Protein AF-A0A7Y8LRW3-F1 (afdb_monomer_lite)

pLDDT: mean 76.46, std 19.78, range [35.34, 96.44]

Sequence (122 aa):
MTVPTTPPVCPHCGAPMRRFTLPDASGWQGAYHWACFNDECSYFRRGWVWMFDTYGVKASYRYRIDPATGAASPLAVWSRDAIKDRIIEDDAALPTPAATPQARSGERSVIREKARRRKGRQ

Secondary structure (DSSP, 8-state):
-----SPPBPTTT-PBPEEEPPPTTSS--SS-EEE---TT-HHHHHHHHHHHHHH----EEEEEE-TTT--EEEEEESSSSTTGGGB-GGGTTS-------------SSHHHHHHHHTTS--

Structure (mmCIF, N/CA/C/O backbone):
data_AF-A0A7Y8LRW3-F1
#
_entry.id   AF-A0A7Y8LRW3-F1
#
loop_
_atom_site.group_PDB
_atom_site.id
_atom_site.type_symbol
_atom_site.label_atom_id
_atom_site.label_alt_id
_atom_site.label_comp_id
_atom_site.label_asym_id
_atom_site.label_entity_id
_atom_site.label_seq_id
_atom_site.pdbx_PDB_ins_code
_atom_site.Cartn_x
_atom_site.Cartn_y
_atom_site.Cartn_z
_atom_site.occupancy
_atom_site.B_iso_or_equiv
_atom_site.auth_seq_id
_atom_site.auth_comp_id
_atom_site.auth_asym_id
_atom_site.auth_atom_id
_atom_site.pdbx_PDB_model_num
ATOM 1 N N . MET A 1 1 ? 15.966 -8.673 -19.911 1.00 40.75 1 MET A N 1
ATOM 2 C CA . MET A 1 1 ? 14.850 -7.866 -19.376 1.00 40.75 1 MET A CA 1
ATOM 3 C C . MET A 1 1 ? 15.456 -6.858 -18.417 1.00 40.75 1 MET A C 1
ATOM 5 O O . MET A 1 1 ? 16.028 -7.262 -17.414 1.00 40.75 1 MET A O 1
ATOM 9 N N . THR A 1 2 ? 15.477 -5.582 -18.786 1.00 44.34 2 THR A N 1
ATOM 10 C CA . THR A 1 2 ? 16.097 -4.506 -18.002 1.00 44.34 2 THR A CA 1
ATOM 11 C C . THR A 1 2 ? 15.185 -4.139 -16.838 1.00 44.34 2 THR A C 1
ATOM 13 O O . THR A 1 2 ? 14.184 -3.454 -17.018 1.00 44.34 2 THR A O 1
ATOM 16 N N . VAL A 1 3 ? 15.515 -4.643 -15.651 1.00 53.88 3 VAL A N 1
ATOM 17 C CA . VAL A 1 3 ? 14.919 -4.225 -14.378 1.00 53.88 3 VAL A CA 1
ATOM 18 C C . VAL A 1 3 ? 15.213 -2.727 -14.219 1.00 53.88 3 VAL A C 1
ATOM 20 O O . VAL A 1 3 ? 16.390 -2.363 -14.230 1.00 53.88 3 VAL A O 1
ATOM 23 N N . PRO A 1 4 ? 14.214 -1.833 -14.116 1.00 54.78 4 PRO A N 1
ATOM 24 C CA . PRO A 1 4 ? 14.494 -0.435 -13.823 1.00 54.78 4 PRO A CA 1
ATOM 25 C C . PRO A 1 4 ? 15.118 -0.355 -12.424 1.00 54.78 4 PRO A C 1
ATOM 27 O O . PRO A 1 4 ? 14.469 -0.655 -11.425 1.00 54.78 4 PRO A O 1
ATOM 30 N N . THR A 1 5 ? 16.397 0.016 -12.370 1.00 60.66 5 THR A N 1
ATOM 31 C CA . THR A 1 5 ? 17.193 0.134 -11.136 1.00 60.66 5 THR A CA 1
ATOM 32 C C . THR A 1 5 ? 16.702 1.268 -10.230 1.00 60.66 5 THR A C 1
ATOM 34 O O . THR A 1 5 ? 17.005 1.289 -9.041 1.00 60.66 5 THR A O 1
ATOM 37 N N . THR A 1 6 ? 15.923 2.212 -10.765 1.00 77.56 6 THR A N 1
ATOM 38 C CA . THR A 1 6 ? 15.418 3.359 -10.003 1.00 77.56 6 THR A CA 1
ATOM 39 C C . THR A 1 6 ? 14.131 2.999 -9.254 1.00 77.56 6 THR A C 1
ATOM 41 O O . THR A 1 6 ? 13.137 2.653 -9.901 1.00 77.56 6 THR A O 1
ATOM 44 N N . PRO A 1 7 ? 14.098 3.120 -7.913 1.00 80.94 7 PRO A N 1
ATOM 45 C CA . PRO A 1 7 ? 12.891 2.859 -7.144 1.00 80.94 7 PRO A CA 1
ATOM 46 C C . PRO A 1 7 ? 11.815 3.915 -7.453 1.00 80.94 7 PRO A C 1
ATOM 48 O O . PRO A 1 7 ? 12.102 5.116 -7.397 1.00 80.94 7 PRO A O 1
ATOM 51 N N . PRO A 1 8 ? 10.567 3.509 -7.755 1.00 88.75 8 PRO A N 1
ATOM 52 C CA . PRO A 1 8 ? 9.473 4.448 -7.927 1.00 88.75 8 PRO A CA 1
ATOM 53 C C . PRO A 1 8 ? 9.162 5.156 -6.607 1.00 88.75 8 PRO A C 1
ATOM 55 O O . PRO A 1 8 ? 9.395 4.638 -5.512 1.00 88.75 8 PRO A O 1
ATOM 58 N N . VAL A 1 9 ? 8.603 6.356 -6.718 1.00 92.25 9 VAL A N 1
ATOM 59 C CA . VAL A 1 9 ? 8.240 7.187 -5.571 1.00 92.25 9 VAL A CA 1
ATOM 60 C C . VAL A 1 9 ? 6.757 7.023 -5.265 1.00 92.25 9 VAL A C 1
ATOM 62 O O . VAL A 1 9 ? 5.915 7.021 -6.162 1.00 92.25 9 VAL A O 1
ATOM 65 N N . CYS A 1 10 ? 6.412 6.905 -3.984 1.00 93.31 10 CYS A N 1
ATOM 66 C CA . CYS A 1 10 ? 5.017 6.829 -3.576 1.00 93.31 10 CYS A CA 1
ATOM 67 C C . CYS A 1 10 ? 4.302 8.175 -3.820 1.00 93.31 10 CYS A C 1
ATOM 69 O O . CYS A 1 10 ? 4.704 9.180 -3.228 1.00 93.31 10 CYS A O 1
ATOM 71 N N . PRO A 1 11 ? 3.177 8.210 -4.560 1.00 94.00 11 PRO A N 1
ATOM 72 C CA . PRO A 1 11 ? 2.455 9.454 -4.849 1.00 94.00 11 PRO A CA 1
ATOM 73 C C . PRO A 1 11 ? 1.768 10.070 -3.617 1.00 94.00 11 PRO A C 1
ATOM 75 O O . PRO A 1 11 ? 1.295 11.199 -3.671 1.00 94.00 11 PRO A O 1
ATOM 78 N N . HIS A 1 12 ? 1.687 9.342 -2.499 1.00 93.06 12 HIS A N 1
ATOM 79 C CA . HIS A 1 12 ? 0.992 9.791 -1.288 1.00 93.06 12 HIS A CA 1
ATOM 80 C C . HIS A 1 12 ? 1.904 10.395 -0.218 1.00 93.06 12 HIS A C 1
ATOM 82 O O . HIS A 1 12 ? 1.412 11.095 0.668 1.00 93.06 12 HIS A O 1
ATOM 88 N N . CYS A 1 13 ? 3.197 10.071 -0.240 1.00 92.56 13 CYS A N 1
ATOM 89 C CA . CYS A 1 13 ? 4.149 10.530 0.775 1.00 92.56 13 CYS A CA 1
ATOM 90 C C . CYS A 1 13 ? 5.530 10.897 0.227 1.00 92.56 13 CYS A C 1
ATOM 92 O O . CYS A 1 13 ? 6.372 11.330 1.004 1.00 92.56 13 CYS A O 1
ATOM 94 N N . GLY A 1 14 ? 5.795 10.693 -1.066 1.00 91.50 14 GLY A N 1
ATOM 95 C CA . GLY A 1 14 ? 7.086 11.016 -1.672 1.00 91.50 14 GLY A CA 1
ATOM 96 C C . GLY A 1 14 ? 8.240 10.089 -1.270 1.00 91.50 14 GLY A C 1
ATOM 97 O O . GLY A 1 14 ? 9.368 10.316 -1.689 1.00 91.50 14 GLY A O 1
ATOM 98 N N . ALA A 1 15 ? 7.993 9.044 -0.474 1.00 90.69 15 ALA A N 1
ATOM 99 C CA . ALA A 1 15 ? 9.041 8.108 -0.070 1.00 90.69 15 ALA A CA 1
ATOM 100 C C . ALA A 1 15 ? 9.381 7.114 -1.201 1.00 90.69 15 ALA A C 1
ATOM 102 O O . ALA A 1 15 ? 8.467 6.701 -1.930 1.00 90.69 15 ALA A O 1
ATOM 103 N N . PRO A 1 16 ? 10.653 6.681 -1.319 1.00 91.12 16 PRO A N 1
ATOM 104 C CA . PRO A 1 16 ? 11.034 5.621 -2.244 1.00 91.12 16 PRO A CA 1
ATOM 105 C C . PRO A 1 16 ? 10.333 4.312 -1.865 1.00 91.12 16 PRO A C 1
ATOM 107 O O . PRO A 1 16 ? 10.239 3.942 -0.690 1.00 91.12 16 PRO A O 1
ATOM 110 N N . MET A 1 17 ? 9.801 3.623 -2.868 1.00 91.31 17 MET A N 1
ATOM 111 C CA . MET A 1 17 ? 9.187 2.309 -2.704 1.00 91.31 17 MET A CA 1
ATOM 112 C C . MET A 1 17 ? 10.269 1.229 -2.634 1.00 91.31 17 MET A C 1
ATOM 114 O O . MET A 1 17 ? 11.373 1.417 -3.136 1.00 91.31 17 MET A O 1
ATOM 118 N N . ARG A 1 18 ? 9.945 0.087 -2.021 1.00 90.75 18 ARG A N 1
ATOM 119 C CA . ARG A 1 18 ? 10.855 -1.067 -1.936 1.00 90.75 18 ARG A CA 1
ATOM 120 C C . ARG A 1 18 ? 10.291 -2.261 -2.681 1.00 90.75 18 ARG A C 1
ATOM 122 O O . ARG A 1 18 ? 9.063 -2.416 -2.742 1.00 90.75 18 ARG A O 1
ATOM 129 N N . ARG A 1 19 ? 11.177 -3.100 -3.215 1.00 90.56 19 ARG A N 1
ATOM 130 C CA . ARG A 1 19 ? 10.790 -4.373 -3.815 1.00 90.56 19 ARG A CA 1
ATOM 131 C C . ARG A 1 19 ? 10.454 -5.376 -2.727 1.00 90.56 19 ARG A C 1
ATOM 133 O O . ARG A 1 19 ? 11.140 -5.473 -1.711 1.00 90.56 19 ARG A O 1
ATOM 140 N N . PHE A 1 20 ? 9.393 -6.128 -2.955 1.00 89.81 20 PHE A N 1
ATOM 141 C CA . PHE A 1 20 ? 9.011 -7.246 -2.111 1.00 89.81 20 PHE A CA 1
ATOM 142 C C . PHE A 1 20 ? 8.494 -8.390 -2.973 1.00 89.81 20 PHE A C 1
ATOM 144 O O . PHE A 1 20 ? 7.960 -8.169 -4.066 1.00 89.81 20 PHE A O 1
ATOM 151 N N . THR A 1 21 ? 8.648 -9.611 -2.479 1.00 87.12 21 THR A N 1
ATOM 152 C CA . THR A 1 21 ? 8.116 -10.802 -3.138 1.00 87.12 21 THR A CA 1
ATOM 153 C C . THR A 1 21 ? 6.702 -11.088 -2.641 1.00 87.12 21 THR A C 1
ATOM 155 O O . THR A 1 21 ? 6.369 -10.898 -1.467 1.00 87.12 21 THR A O 1
ATOM 158 N N . LEU A 1 22 ? 5.830 -11.515 -3.551 1.00 76.00 22 LEU A N 1
ATOM 159 C CA . LEU A 1 22 ? 4.533 -12.075 -3.186 1.00 76.00 22 LEU A CA 1
ATOM 160 C C . LEU A 1 22 ? 4.662 -13.601 -3.077 1.00 76.00 22 LEU A C 1
ATOM 162 O O . LEU A 1 22 ? 5.550 -14.172 -3.702 1.00 76.00 22 LEU A O 1
ATOM 166 N N . PRO A 1 23 ? 3.799 -14.278 -2.301 1.00 70.25 23 PRO A N 1
ATOM 167 C CA . PRO A 1 23 ? 3.770 -15.737 -2.281 1.00 70.25 23 PRO A CA 1
ATOM 168 C C . PRO A 1 23 ? 3.539 -16.317 -3.684 1.00 70.25 23 PRO A C 1
ATOM 170 O O . PRO A 1 23 ? 2.747 -15.763 -4.453 1.00 70.25 23 PRO A O 1
ATOM 173 N N . ASP A 1 24 ? 4.143 -17.474 -3.960 1.00 61.97 24 ASP A N 1
ATOM 174 C CA . ASP A 1 24 ? 4.104 -18.158 -5.266 1.00 61.97 24 ASP A CA 1
ATOM 175 C C . ASP A 1 24 ? 2.677 -18.494 -5.753 1.00 61.97 24 ASP A C 1
ATOM 177 O O . ASP A 1 24 ? 2.441 -18.685 -6.941 1.00 61.97 24 ASP A O 1
ATOM 181 N N . ALA A 1 25 ? 1.689 -18.498 -4.849 1.00 58.34 25 ALA A N 1
ATOM 182 C CA . ALA A 1 25 ? 0.274 -18.760 -5.135 1.00 58.34 25 ALA A CA 1
ATOM 183 C C . ALA A 1 25 ? -0.617 -17.499 -5.142 1.00 58.34 25 ALA A C 1
ATOM 185 O O . ALA A 1 25 ? -1.839 -17.591 -5.048 1.00 58.34 25 ALA A O 1
ATOM 186 N N . SER A 1 26 ? -0.035 -16.301 -5.210 1.00 60.16 26 SER A N 1
ATOM 187 C CA . SER A 1 26 ? -0.784 -15.040 -5.092 1.00 60.16 26 SER A CA 1
ATOM 188 C C . SER A 1 26 ? -1.536 -14.613 -6.365 1.00 60.16 26 SER A C 1
ATOM 190 O O . SER A 1 26 ? -2.257 -13.617 -6.335 1.00 60.16 26 SER A O 1
ATOM 192 N N . GLY A 1 27 ? -1.388 -15.350 -7.473 1.00 57.69 27 GLY A N 1
ATOM 193 C CA . GLY A 1 27 ? -1.991 -15.028 -8.774 1.00 57.69 27 GLY A CA 1
ATOM 194 C C . GLY A 1 27 ? -1.271 -13.914 -9.547 1.00 57.69 27 GLY A C 1
ATOM 195 O O . GLY A 1 27 ? -1.705 -13.546 -10.637 1.00 57.69 27 GLY A O 1
ATOM 196 N N . TRP A 1 28 ? -0.169 -13.384 -9.009 1.00 62.28 28 TRP A N 1
ATOM 197 C CA . TRP A 1 28 ? 0.617 -12.319 -9.627 1.00 62.28 28 TRP A CA 1
ATOM 198 C C . TRP A 1 28 ? 1.846 -12.899 -10.325 1.00 62.28 28 TRP A C 1
ATOM 200 O O . TRP A 1 28 ? 2.676 -13.565 -9.712 1.00 62.28 28 TRP A O 1
ATOM 210 N N . GLN A 1 29 ? 1.943 -12.652 -11.628 1.00 52.75 29 GLN A N 1
ATOM 211 C CA . GLN A 1 29 ? 3.020 -13.134 -12.489 1.00 52.75 29 GLN A CA 1
ATOM 212 C C . GLN A 1 29 ? 4.167 -12.115 -12.458 1.00 52.75 29 GLN A C 1
ATOM 214 O O . GLN A 1 29 ? 4.260 -11.246 -13.319 1.00 52.75 29 GLN A O 1
ATOM 219 N N . GLY A 1 30 ? 5.013 -12.166 -11.430 1.00 63.31 30 GLY A N 1
ATOM 220 C CA . GLY A 1 30 ? 6.151 -11.257 -11.312 1.00 63.31 30 GLY A CA 1
ATOM 221 C C . GLY A 1 30 ? 7.111 -11.672 -10.204 1.00 63.31 30 GLY A C 1
ATOM 222 O O . GLY A 1 30 ? 6.680 -12.051 -9.121 1.00 63.31 30 GLY A O 1
ATOM 223 N N . ALA A 1 31 ? 8.420 -11.581 -10.465 1.00 74.00 31 ALA A N 1
ATOM 224 C CA . ALA A 1 31 ? 9.454 -11.927 -9.482 1.00 74.00 31 ALA A CA 1
ATOM 225 C C . ALA A 1 31 ? 9.414 -11.024 -8.234 1.00 74.00 31 ALA A C 1
ATOM 227 O O . ALA A 1 31 ? 9.835 -11.429 -7.155 1.00 74.00 31 ALA A O 1
ATOM 228 N N . TYR A 1 32 ? 8.916 -9.794 -8.379 1.00 86.50 32 TYR A N 1
ATOM 229 C CA . TYR A 1 32 ? 8.762 -8.837 -7.292 1.00 86.50 32 TYR A CA 1
ATOM 230 C C . TYR A 1 32 ? 7.706 -7.785 -7.644 1.00 86.50 32 TYR A C 1
ATOM 232 O O . TYR A 1 32 ? 7.364 -7.584 -8.808 1.00 86.50 32 TYR A O 1
ATOM 240 N N . HIS A 1 33 ? 7.227 -7.071 -6.631 1.00 89.81 33 HIS A N 1
ATOM 241 C CA . HIS A 1 33 ? 6.407 -5.871 -6.768 1.00 89.81 33 HIS A CA 1
ATOM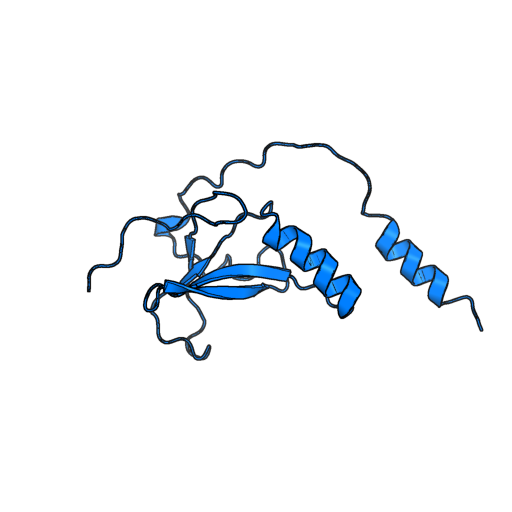 242 C C . HIS A 1 33 ? 7.027 -4.716 -5.991 1.00 89.81 33 HIS A C 1
ATOM 244 O O . HIS A 1 33 ? 7.815 -4.929 -5.074 1.00 89.81 33 HIS A O 1
ATOM 250 N N . TRP A 1 34 ? 6.642 -3.486 -6.321 1.00 91.38 34 TRP A N 1
ATOM 251 C CA . TRP A 1 34 ? 7.011 -2.317 -5.529 1.00 91.38 34 TRP A CA 1
ATOM 252 C C . TRP A 1 34 ? 5.902 -1.996 -4.536 1.00 91.38 34 TRP A C 1
ATOM 254 O O . TRP A 1 34 ? 4.736 -1.935 -4.926 1.00 91.38 34 TRP A O 1
ATOM 264 N N . ALA A 1 35 ? 6.240 -1.720 -3.276 1.00 93.56 35 ALA A N 1
ATOM 265 C CA . ALA A 1 35 ? 5.289 -1.192 -2.300 1.00 93.56 35 ALA A CA 1
ATOM 266 C C . ALA A 1 35 ? 5.876 -0.072 -1.435 1.00 93.56 35 ALA A C 1
ATOM 268 O O . ALA A 1 35 ? 7.078 0.008 -1.179 1.00 93.56 35 ALA A O 1
ATOM 269 N N . CYS A 1 36 ? 4.990 0.805 -0.961 1.00 94.06 36 CYS A N 1
ATOM 270 C CA . CYS A 1 36 ? 5.332 1.837 0.008 1.00 94.06 36 CYS A CA 1
ATOM 271 C C . CYS A 1 36 ? 5.305 1.275 1.440 1.00 94.06 36 CYS A C 1
ATOM 273 O O . CYS A 1 36 ? 4.240 1.024 2.016 1.00 94.06 36 CYS A O 1
ATOM 275 N N . PHE A 1 37 ? 6.490 1.135 2.037 1.00 93.00 37 PHE A N 1
ATOM 276 C CA . PHE A 1 37 ? 6.670 0.684 3.422 1.00 93.00 37 PHE A CA 1
ATOM 277 C C . PHE A 1 37 ? 6.839 1.831 4.432 1.00 93.00 37 PHE A C 1
ATOM 279 O O . PHE A 1 37 ? 7.174 1.587 5.588 1.00 93.00 37 PHE A O 1
ATOM 286 N N . ASN A 1 38 ? 6.553 3.076 4.034 1.00 93.00 38 ASN A N 1
ATOM 287 C CA . ASN A 1 38 ? 6.515 4.202 4.963 1.00 93.00 38 ASN A CA 1
ATOM 288 C C . ASN A 1 38 ? 5.260 4.123 5.855 1.00 93.00 38 ASN A C 1
ATOM 290 O O . ASN A 1 38 ? 4.131 4.294 5.388 1.00 93.00 38 ASN A O 1
ATOM 294 N N . ASP A 1 39 ? 5.466 3.895 7.151 1.00 92.75 39 ASP A N 1
ATOM 295 C CA . ASP A 1 39 ? 4.412 3.764 8.163 1.00 92.75 39 ASP A CA 1
ATOM 296 C C . ASP A 1 39 ? 3.709 5.087 8.513 1.00 92.75 39 ASP A C 1
ATOM 298 O O . ASP A 1 39 ? 2.671 5.082 9.186 1.00 92.75 39 ASP A O 1
ATOM 302 N N . GLU A 1 40 ? 4.240 6.207 8.026 1.00 93.31 40 GLU A N 1
ATOM 303 C CA . GLU A 1 40 ? 3.636 7.536 8.126 1.00 93.31 40 GLU A CA 1
ATOM 304 C C . GLU A 1 40 ? 2.880 7.953 6.866 1.00 93.31 40 GLU A C 1
ATOM 306 O O . GLU A 1 40 ? 2.258 9.015 6.836 1.00 93.31 40 GLU A O 1
ATOM 311 N N . CYS A 1 41 ? 2.882 7.112 5.829 1.00 94.88 41 CYS A N 1
ATOM 312 C CA . CYS A 1 41 ? 2.188 7.403 4.587 1.00 94.88 41 CYS A CA 1
ATOM 313 C C . CYS A 1 41 ? 0.701 7.700 4.842 1.00 94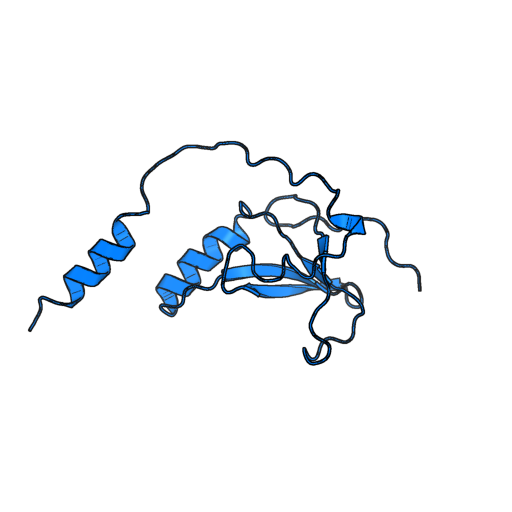.88 41 CYS A C 1
ATOM 315 O O . CYS A 1 41 ? -0.013 6.914 5.473 1.00 94.88 41 CYS A O 1
ATOM 317 N N . SER A 1 42 ? 0.221 8.828 4.310 1.00 94.81 42 SER A N 1
ATOM 318 C CA . SER A 1 42 ? -1.165 9.288 4.469 1.00 94.81 42 SER A CA 1
ATOM 319 C C . SER A 1 42 ? -2.181 8.259 3.962 1.00 94.81 42 SER A C 1
ATOM 321 O O . SER A 1 42 ? -3.247 8.090 4.553 1.00 94.81 42 SER A O 1
ATOM 323 N N . TYR A 1 43 ? -1.845 7.524 2.900 1.00 95.06 43 TYR A N 1
ATOM 324 C CA . TYR A 1 43 ? -2.651 6.422 2.378 1.00 95.06 43 TYR A CA 1
ATOM 325 C C . TYR A 1 43 ? -2.761 5.267 3.382 1.00 95.06 43 TYR A C 1
ATOM 327 O O . TYR A 1 43 ? -3.863 4.837 3.718 1.00 95.06 43 TYR A O 1
ATOM 335 N N . PHE A 1 44 ? -1.630 4.848 3.954 1.00 95.88 44 PHE A N 1
ATOM 336 C CA . PHE A 1 44 ? -1.572 3.768 4.938 1.00 95.88 44 PHE A CA 1
ATOM 337 C C . PHE A 1 44 ? -2.265 4.131 6.256 1.00 95.88 44 PHE A C 1
ATOM 339 O O . PHE A 1 44 ? -3.016 3.329 6.809 1.00 95.88 44 PHE A O 1
ATOM 346 N N . ARG A 1 45 ? -2.060 5.346 6.774 1.00 95.69 45 ARG A N 1
ATOM 347 C CA . ARG A 1 45 ? -2.707 5.792 8.017 1.00 95.69 45 ARG A CA 1
ATOM 348 C C . ARG A 1 45 ? -4.223 5.901 7.868 1.00 95.69 45 ARG A C 1
ATOM 350 O O . ARG A 1 45 ? -4.944 5.410 8.733 1.00 95.69 45 ARG A O 1
ATOM 357 N N . ARG A 1 46 ? -4.703 6.495 6.769 1.00 96.00 46 ARG A N 1
ATOM 358 C CA . ARG A 1 46 ? -6.144 6.620 6.501 1.00 96.00 46 ARG A CA 1
ATOM 359 C C . ARG A 1 46 ? -6.813 5.267 6.275 1.00 96.00 46 ARG A C 1
ATOM 361 O O . ARG A 1 46 ? -7.942 5.091 6.719 1.00 96.00 46 ARG A O 1
ATOM 368 N N . GLY A 1 47 ? -6.116 4.308 5.661 1.00 94.75 47 GLY A N 1
ATOM 369 C CA . GLY A 1 47 ? -6.641 2.958 5.444 1.00 94.75 47 GLY A CA 1
ATOM 370 C C . GLY A 1 47 ? -7.062 2.257 6.740 1.00 94.75 47 GLY A C 1
ATOM 371 O O . GLY A 1 47 ? -8.143 1.681 6.779 1.00 94.75 47 GLY A O 1
ATOM 372 N N . TRP A 1 48 ? -6.282 2.388 7.823 1.00 95.50 48 TRP A N 1
ATOM 373 C CA . TRP A 1 48 ? -6.639 1.818 9.132 1.00 95.50 48 TRP A CA 1
ATOM 374 C C . TRP A 1 48 ? -7.955 2.367 9.673 1.00 95.50 48 TRP A C 1
ATOM 376 O O . TRP A 1 48 ? -8.775 1.614 10.192 1.00 95.50 48 TRP A O 1
ATOM 386 N N . VAL A 1 49 ? -8.139 3.685 9.567 1.00 95.69 49 VAL A N 1
ATOM 387 C CA . VAL A 1 49 ? -9.347 4.361 10.051 1.00 95.69 49 VAL A CA 1
ATOM 388 C C . VAL A 1 49 ? -10.544 3.942 9.205 1.00 95.69 49 VAL A C 1
ATOM 390 O O . VAL A 1 49 ? -11.560 3.529 9.751 1.00 95.69 49 VAL A O 1
ATOM 393 N N . TRP A 1 50 ? -10.403 3.979 7.878 1.00 95.69 50 TRP A N 1
ATOM 394 C CA . TRP A 1 50 ? -11.486 3.661 6.952 1.00 95.69 50 TRP A CA 1
ATOM 395 C C . TRP A 1 50 ? -11.951 2.204 7.051 1.00 95.69 50 TRP A C 1
ATOM 397 O O . TRP A 1 50 ? -13.153 1.954 7.129 1.00 95.69 50 TRP A O 1
ATOM 407 N N . MET A 1 51 ? -11.021 1.245 7.102 1.00 95.88 51 MET A N 1
ATOM 408 C CA . MET A 1 51 ? -11.354 -0.180 7.225 1.00 95.88 51 MET A CA 1
ATOM 409 C C . MET A 1 51 ? -12.040 -0.498 8.549 1.00 95.88 51 MET A C 1
ATOM 411 O O . MET A 1 51 ? -12.974 -1.301 8.590 1.00 95.88 51 MET A O 1
ATOM 415 N N . PHE A 1 52 ? -11.597 0.146 9.626 1.00 95.00 52 PHE A N 1
ATOM 416 C CA . PHE A 1 52 ? -12.206 -0.046 10.929 1.00 95.00 52 PHE A CA 1
ATOM 417 C C . PHE A 1 52 ? -13.601 0.587 11.008 1.00 95.00 52 PHE A C 1
ATOM 419 O O . PHE A 1 52 ? -14.515 -0.049 11.521 1.00 95.00 52 PHE A O 1
ATOM 426 N N . ASP A 1 53 ? -13.787 1.798 10.482 1.00 96.44 53 ASP A N 1
ATOM 427 C CA . ASP A 1 53 ? -15.079 2.496 10.524 1.00 96.44 53 ASP A CA 1
ATOM 428 C C . ASP A 1 53 ? -16.123 1.847 9.601 1.00 96.44 53 ASP A C 1
ATOM 430 O O . ASP A 1 53 ? -17.278 1.677 9.984 1.00 96.44 53 ASP A O 1
ATOM 434 N N . THR A 1 54 ? -15.698 1.408 8.413 1.00 95.69 54 THR A N 1
ATOM 435 C CA . THR A 1 54 ? -16.599 0.838 7.397 1.00 95.69 54 THR A CA 1
ATOM 436 C C . THR A 1 54 ? -16.909 -0.636 7.659 1.00 95.69 54 THR A C 1
ATOM 438 O O . THR A 1 54 ? -18.052 -1.060 7.515 1.00 95.69 54 THR A O 1
ATOM 441 N N . TYR A 1 55 ? -15.904 -1.429 8.049 1.00 94.69 55 TYR A N 1
ATOM 442 C CA . TYR A 1 55 ? -16.021 -2.893 8.119 1.00 94.69 55 TYR A CA 1
ATOM 443 C C . TYR A 1 55 ? -15.702 -3.483 9.497 1.00 94.69 55 TYR A C 1
ATOM 445 O O . TYR A 1 55 ? -15.827 -4.690 9.686 1.00 94.69 55 TYR A O 1
ATOM 453 N N . GLY A 1 56 ? -15.267 -2.678 10.471 1.00 95.12 56 GLY A N 1
ATOM 454 C CA . GLY A 1 56 ? -14.904 -3.171 11.804 1.00 95.12 56 GLY A CA 1
ATOM 455 C C . GLY A 1 56 ? -13.637 -4.030 11.839 1.00 95.12 56 GLY A C 1
ATOM 456 O O . GLY A 1 56 ? -13.373 -4.681 12.850 1.00 95.12 56 GLY A O 1
ATOM 457 N N . VAL A 1 57 ? -12.841 -4.048 10.764 1.00 94.44 57 VAL A N 1
ATOM 458 C CA . VAL A 1 57 ? -11.637 -4.885 10.666 1.00 94.44 57 VAL A CA 1
ATOM 459 C C . VAL A 1 57 ? -10.366 -4.071 10.870 1.00 94.44 57 VAL A C 1
ATOM 461 O O . VAL A 1 57 ? -10.223 -2.944 10.395 1.00 94.44 57 VAL A O 1
ATOM 464 N N . LYS A 1 58 ? -9.395 -4.669 11.565 1.00 93.06 58 LYS A N 1
ATOM 465 C CA . LYS A 1 58 ? -8.058 -4.097 11.738 1.00 93.06 58 LYS A CA 1
ATOM 466 C C . LYS A 1 58 ? -7.197 -4.455 10.526 1.00 93.06 58 LYS A C 1
ATOM 468 O O . LYS A 1 58 ? -6.366 -5.355 10.592 1.00 93.06 58 LYS A O 1
ATOM 473 N N . ALA A 1 59 ? -7.402 -3.733 9.433 1.00 95.00 59 ALA A N 1
ATOM 474 C CA . ALA A 1 59 ? -6.599 -3.834 8.220 1.00 95.00 59 ALA A CA 1
ATOM 475 C C . ALA A 1 59 ? -6.327 -2.442 7.638 1.00 95.00 59 ALA A C 1
ATOM 477 O O . ALA A 1 59 ? -7.003 -1.474 7.976 1.00 95.00 59 ALA A O 1
ATOM 478 N N . SER A 1 60 ? -5.337 -2.339 6.762 1.00 96.00 60 SER A N 1
ATOM 479 C CA . SER A 1 60 ? -5.084 -1.142 5.963 1.00 96.00 60 SER A CA 1
ATOM 480 C C . SER A 1 60 ? -4.574 -1.529 4.579 1.00 96.00 60 SER A C 1
ATOM 482 O O . SER A 1 60 ? -4.436 -2.710 4.265 1.00 96.00 60 SER A O 1
ATOM 484 N N . TYR A 1 61 ? -4.285 -0.527 3.759 1.00 95.69 61 TYR A N 1
ATOM 485 C CA . TYR A 1 61 ? -3.731 -0.674 2.428 1.00 95.69 61 TYR A CA 1
ATOM 486 C C . TYR A 1 61 ? -2.403 0.072 2.317 1.00 95.69 61 TYR A C 1
ATOM 488 O O . TYR A 1 61 ? -2.261 1.209 2.771 1.00 95.69 61 TYR A O 1
ATOM 496 N N . ARG A 1 62 ? -1.422 -0.560 1.677 1.00 95.38 62 ARG A N 1
ATOM 497 C CA . ARG A 1 62 ? -0.196 0.082 1.195 1.00 95.38 62 ARG A CA 1
ATOM 498 C C . ARG A 1 62 ? -0.299 0.288 -0.310 1.00 95.38 62 ARG A C 1
ATOM 500 O O . ARG A 1 62 ? -0.936 -0.492 -1.006 1.00 95.38 62 ARG A O 1
ATOM 507 N N . TYR A 1 63 ? 0.314 1.349 -0.812 1.00 95.44 63 TYR A N 1
ATOM 508 C CA . TYR A 1 63 ? 0.355 1.606 -2.249 1.00 95.44 63 TYR A CA 1
ATOM 509 C C . TYR A 1 63 ? 1.336 0.635 -2.918 1.00 95.44 63 TYR A C 1
ATOM 511 O O . TYR A 1 63 ? 2.490 0.566 -2.483 1.00 95.44 63 TYR A O 1
ATOM 519 N N . ARG A 1 64 ? 0.881 -0.105 -3.938 1.00 93.12 64 ARG A N 1
ATOM 520 C CA . ARG A 1 64 ? 1.664 -1.081 -4.711 1.00 93.12 64 ARG A CA 1
ATOM 521 C C . ARG A 1 64 ? 1.713 -0.693 -6.182 1.00 93.12 64 ARG A C 1
ATOM 523 O O . ARG A 1 64 ? 0.713 -0.222 -6.716 1.00 93.12 64 ARG A O 1
ATOM 530 N N . ILE A 1 65 ? 2.827 -0.990 -6.842 1.00 91.94 65 ILE A N 1
ATOM 531 C CA . ILE A 1 65 ? 2.954 -0.974 -8.301 1.00 91.94 65 ILE A CA 1
ATOM 532 C C . ILE A 1 65 ? 3.412 -2.353 -8.780 1.00 91.94 65 ILE A C 1
ATOM 534 O O . ILE A 1 65 ? 4.298 -2.976 -8.190 1.00 91.94 65 ILE A O 1
ATOM 538 N N . ASP A 1 66 ? 2.786 -2.833 -9.848 1.00 88.81 66 ASP A N 1
ATOM 539 C CA . ASP A 1 66 ? 3.285 -3.950 -10.640 1.00 88.81 66 ASP A CA 1
ATOM 540 C C . ASP A 1 66 ? 4.379 -3.467 -11.611 1.00 88.81 66 ASP A C 1
ATOM 542 O O . ASP A 1 66 ? 4.088 -2.633 -12.467 1.00 88.81 66 ASP A O 1
ATOM 546 N N . PRO A 1 67 ? 5.632 -3.943 -11.490 1.00 85.69 67 PRO A N 1
ATOM 547 C CA . PRO A 1 67 ? 6.713 -3.522 -12.376 1.00 85.69 67 PRO A CA 1
ATOM 548 C C . PRO A 1 67 ? 6.539 -3.989 -13.827 1.00 85.69 67 PRO A C 1
ATOM 550 O O . PRO A 1 67 ? 7.144 -3.384 -14.706 1.00 85.69 67 PRO A O 1
ATOM 553 N N . ALA A 1 68 ? 5.747 -5.034 -14.095 1.00 83.94 68 ALA A N 1
ATOM 554 C CA . ALA A 1 68 ? 5.535 -5.539 -15.450 1.00 83.94 68 ALA A CA 1
ATOM 555 C C . ALA A 1 68 ? 4.545 -4.671 -16.239 1.00 83.94 68 ALA A C 1
ATOM 557 O O . ALA A 1 68 ? 4.746 -4.408 -17.421 1.00 83.94 68 ALA A O 1
ATOM 558 N N . THR A 1 69 ? 3.480 -4.211 -15.579 1.00 84.75 69 THR A N 1
ATOM 559 C CA . THR A 1 69 ? 2.391 -3.448 -16.214 1.00 84.75 69 THR A CA 1
ATOM 560 C C . THR A 1 69 ? 2.411 -1.956 -15.881 1.00 84.75 69 THR A C 1
ATOM 562 O O . THR A 1 69 ? 1.718 -1.171 -16.521 1.00 84.75 69 THR A O 1
ATOM 565 N N . GLY A 1 70 ? 3.158 -1.548 -14.852 1.00 86.56 70 GLY A N 1
ATOM 566 C CA . GLY A 1 70 ? 3.080 -0.210 -14.263 1.00 86.56 70 GLY A CA 1
ATOM 567 C C . GLY A 1 70 ? 1.786 0.041 -13.478 1.00 86.56 70 GLY A C 1
ATOM 568 O O . GLY A 1 70 ? 1.574 1.151 -12.987 1.00 86.56 70 GLY A O 1
ATOM 569 N N . ALA A 1 71 ? 0.909 -0.961 -13.338 1.00 88.88 71 ALA A N 1
ATOM 570 C CA . ALA A 1 71 ? -0.399 -0.784 -12.727 1.00 88.88 71 ALA A CA 1
ATOM 571 C C . ALA A 1 71 ? -0.301 -0.583 -11.208 1.00 88.88 71 ALA A C 1
ATOM 573 O O . ALA A 1 71 ? 0.301 -1.381 -10.478 1.00 88.88 71 ALA A O 1
ATOM 574 N N . ALA A 1 72 ? -0.957 0.470 -10.722 1.00 91.62 72 ALA A N 1
ATOM 575 C CA . ALA A 1 72 ? -1.080 0.756 -9.301 1.00 91.62 72 ALA A CA 1
ATOM 576 C C . ALA A 1 72 ? -2.248 -0.020 -8.675 1.00 91.62 72 ALA A C 1
ATOM 578 O O . ALA A 1 72 ? -3.320 -0.140 -9.264 1.00 91.62 72 ALA A O 1
ATOM 579 N N . SER A 1 73 ? -2.056 -0.537 -7.463 1.00 91.25 73 SER A N 1
ATOM 580 C CA . SER A 1 73 ? -3.085 -1.292 -6.733 1.00 91.25 73 SER A CA 1
ATOM 581 C C . SER A 1 73 ? -2.923 -1.181 -5.210 1.00 91.25 73 SER A C 1
ATOM 583 O O . SER A 1 73 ? -1.818 -0.931 -4.718 1.00 91.25 73 SER A O 1
ATOM 585 N N . PRO A 1 74 ? -4.011 -1.348 -4.437 1.00 93.12 74 PRO A N 1
ATOM 586 C CA . PRO A 1 74 ? -3.940 -1.440 -2.984 1.00 93.12 74 PRO A CA 1
ATOM 587 C C . PRO A 1 74 ? -3.376 -2.798 -2.545 1.00 93.12 74 PRO A C 1
ATOM 589 O O . PRO A 1 74 ? -3.884 -3.848 -2.928 1.00 93.12 74 PRO A O 1
ATOM 592 N N . LEU A 1 75 ? -2.370 -2.785 -1.675 1.00 92.94 75 LEU A N 1
ATOM 593 C CA . LEU A 1 75 ? -1.861 -3.970 -0.987 1.00 92.94 75 LEU A CA 1
ATOM 594 C C . LEU A 1 75 ? -2.457 -4.045 0.415 1.00 92.94 75 LEU A C 1
ATOM 596 O O . LEU A 1 75 ? -2.077 -3.266 1.289 1.00 92.94 75 LEU A O 1
ATOM 600 N N . ALA A 1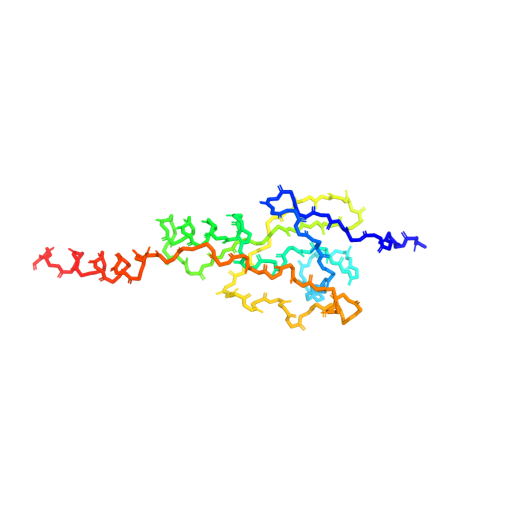 76 ? -3.387 -4.972 0.631 1.00 92.62 76 ALA A N 1
ATOM 601 C CA . ALA A 1 76 ? -3.993 -5.185 1.939 1.00 92.62 76 ALA A CA 1
ATOM 602 C C . ALA A 1 76 ? -2.960 -5.698 2.958 1.00 92.62 76 ALA A C 1
ATOM 604 O O . ALA A 1 76 ? -2.188 -6.612 2.675 1.00 92.62 76 ALA A O 1
ATOM 605 N N . VAL A 1 77 ? -2.968 -5.117 4.157 1.00 93.94 77 VAL A N 1
ATOM 606 C CA . VAL A 1 77 ? -2.069 -5.464 5.262 1.00 93.94 77 VAL A CA 1
ATOM 607 C C . VAL A 1 77 ? -2.839 -5.565 6.578 1.00 93.94 77 VAL A C 1
ATOM 609 O O . VAL A 1 77 ? -3.667 -4.713 6.899 1.00 93.94 77 VAL A O 1
ATOM 612 N N . TRP A 1 78 ? -2.552 -6.609 7.359 1.00 94.06 78 TRP A N 1
ATOM 613 C CA . TRP A 1 78 ? -3.199 -6.888 8.654 1.00 94.06 78 TRP A CA 1
ATOM 614 C C . TRP A 1 78 ? -2.438 -6.306 9.854 1.00 94.06 78 TRP A C 1
ATOM 616 O O . TRP A 1 78 ? -2.952 -6.248 10.972 1.00 94.06 78 TRP A O 1
ATOM 626 N N . SER A 1 79 ? -1.206 -5.843 9.647 1.00 93.75 79 SER A N 1
ATOM 627 C CA . SER A 1 79 ? -0.402 -5.174 10.670 1.00 93.75 79 SER A CA 1
ATOM 628 C C . SER A 1 79 ? 0.554 -4.157 10.041 1.00 93.75 79 SER A C 1
ATOM 630 O O . SER A 1 79 ? 0.654 -4.050 8.818 1.00 93.75 79 SER A O 1
ATOM 632 N N . ARG A 1 80 ? 1.265 -3.389 10.877 1.00 91.38 80 ARG A N 1
ATOM 633 C CA . ARG A 1 80 ? 2.343 -2.505 10.405 1.00 91.38 80 ARG A CA 1
ATOM 634 C C . ARG A 1 80 ? 3.483 -3.294 9.772 1.00 91.38 80 ARG A C 1
ATOM 636 O O . ARG A 1 80 ? 4.057 -2.817 8.801 1.00 91.38 80 ARG A O 1
ATOM 643 N N . ASP A 1 81 ? 3.751 -4.497 10.258 1.00 90.56 81 ASP A N 1
ATOM 644 C CA . ASP A 1 81 ? 4.905 -5.291 9.829 1.00 90.56 81 ASP A CA 1
ATOM 645 C C . ASP A 1 81 ? 4.564 -6.353 8.788 1.00 90.56 81 ASP A C 1
ATOM 647 O O . ASP A 1 81 ? 5.459 -6.996 8.250 1.00 90.56 81 ASP A O 1
ATOM 651 N N . ALA A 1 82 ? 3.281 -6.494 8.449 1.00 90.19 82 ALA A N 1
ATOM 652 C CA . ALA A 1 82 ? 2.837 -7.373 7.383 1.00 90.19 82 ALA A CA 1
ATOM 653 C C . ALA A 1 82 ? 3.623 -7.090 6.094 1.00 90.19 82 ALA A C 1
ATOM 655 O O . ALA A 1 82 ? 3.688 -5.943 5.637 1.00 90.19 82 ALA A O 1
ATOM 656 N N . ILE A 1 83 ? 4.180 -8.158 5.511 1.00 88.75 83 ILE A N 1
ATOM 657 C CA . ILE A 1 83 ? 4.892 -8.178 4.226 1.00 88.75 83 ILE A CA 1
ATOM 658 C C . ILE A 1 83 ? 6.298 -7.546 4.291 1.00 88.75 83 ILE A C 1
ATOM 660 O O . ILE A 1 83 ? 7.078 -7.691 3.352 1.00 88.75 83 ILE A O 1
ATOM 664 N N . LYS A 1 84 ? 6.692 -6.912 5.408 1.00 89.75 84 LYS A N 1
ATOM 665 C CA . LYS A 1 84 ? 8.062 -6.389 5.567 1.00 89.75 84 LYS A CA 1
ATOM 666 C C . LYS A 1 84 ? 9.115 -7.505 5.590 1.00 89.75 84 LYS A C 1
ATOM 668 O O . LYS A 1 84 ? 10.238 -7.273 5.165 1.00 89.75 84 LYS A O 1
ATOM 673 N N . ASP A 1 85 ? 8.735 -8.705 6.028 1.00 88.75 85 ASP A N 1
ATOM 674 C CA . ASP A 1 85 ? 9.546 -9.931 6.016 1.00 88.75 85 ASP A CA 1
ATOM 675 C C . ASP A 1 85 ? 9.909 -10.418 4.605 1.00 88.75 85 ASP A C 1
ATOM 677 O O . ASP A 1 85 ? 10.800 -11.245 4.449 1.00 88.75 85 ASP A O 1
ATOM 681 N N . ARG A 1 86 ? 9.225 -9.906 3.576 1.00 87.19 86 ARG A N 1
ATOM 682 C CA . ARG A 1 86 ? 9.441 -10.261 2.166 1.00 87.19 86 ARG A CA 1
ATOM 683 C C . ARG A 1 86 ? 10.102 -9.150 1.355 1.00 87.19 86 ARG A C 1
ATOM 685 O O . ARG A 1 86 ? 10.127 -9.224 0.127 1.00 87.19 86 ARG A O 1
ATOM 692 N N . ILE A 1 87 ? 10.581 -8.097 2.016 1.00 89.88 87 ILE A N 1
ATOM 693 C CA . ILE A 1 87 ? 11.356 -7.042 1.359 1.00 89.88 87 ILE A CA 1
ATOM 694 C C . ILE A 1 87 ? 12.692 -7.636 0.916 1.00 89.88 87 ILE A C 1
ATOM 696 O O . ILE A 1 87 ? 13.371 -8.295 1.696 1.00 89.88 87 ILE A O 1
ATOM 700 N N . ILE A 1 88 ? 13.061 -7.385 -0.337 1.00 86.88 88 ILE A N 1
ATOM 701 C CA . ILE A 1 88 ? 14.326 -7.859 -0.900 1.00 86.88 88 ILE A CA 1
ATOM 702 C C . ILE A 1 88 ? 15.469 -7.038 -0.285 1.00 86.88 88 ILE A C 1
ATOM 704 O O . ILE A 1 88 ? 15.419 -5.807 -0.288 1.00 86.88 88 ILE A O 1
ATOM 708 N N . GLU A 1 89 ? 16.476 -7.722 0.268 1.00 68.94 89 GLU A N 1
ATOM 709 C CA . GLU A 1 89 ? 17.526 -7.149 1.131 1.00 68.94 89 GLU A CA 1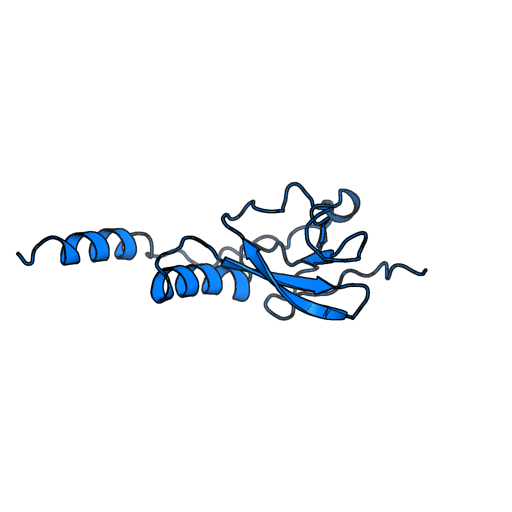
ATOM 710 C C . GLU A 1 89 ? 18.314 -6.002 0.483 1.00 68.94 89 GLU A C 1
ATOM 712 O O . GLU A 1 89 ? 18.660 -5.045 1.177 1.00 68.94 89 GLU A O 1
ATOM 717 N N . ASP A 1 90 ? 18.493 -6.024 -0.841 1.00 65.56 90 ASP A N 1
ATOM 718 C CA . ASP A 1 90 ? 19.147 -4.946 -1.600 1.00 65.56 90 ASP A CA 1
ATOM 719 C C . ASP A 1 90 ? 18.497 -3.564 -1.377 1.00 65.56 90 ASP A C 1
ATOM 721 O O . ASP A 1 90 ? 19.170 -2.537 -1.443 1.00 65.56 90 ASP A O 1
ATOM 725 N N . ASP A 1 91 ? 17.196 -3.519 -1.063 1.00 58.12 91 ASP A N 1
ATOM 726 C CA . ASP A 1 91 ? 16.454 -2.278 -0.799 1.00 58.12 91 ASP A CA 1
ATOM 727 C C . ASP A 1 91 ? 16.278 -1.986 0.705 1.00 58.12 91 ASP A C 1
ATOM 729 O O . ASP A 1 91 ? 15.770 -0.924 1.084 1.00 58.12 91 ASP A O 1
ATOM 733 N N . ALA A 1 92 ? 16.670 -2.909 1.591 1.00 54.25 92 ALA A N 1
ATOM 734 C CA . ALA A 1 92 ? 16.550 -2.735 3.041 1.00 54.25 92 ALA A CA 1
ATOM 735 C C . ALA A 1 92 ? 17.486 -1.634 3.573 1.00 54.25 92 ALA A C 1
ATOM 737 O O . ALA A 1 92 ? 17.170 -1.002 4.584 1.00 54.25 92 ALA A O 1
ATOM 738 N N . ALA A 1 93 ? 18.579 -1.361 2.852 1.00 51.03 93 ALA A N 1
ATOM 739 C CA . ALA A 1 93 ? 19.553 -0.313 3.150 1.00 51.03 93 ALA A CA 1
ATOM 740 C C . ALA A 1 93 ? 19.099 1.106 2.750 1.00 51.03 93 ALA A C 1
ATOM 742 O O . ALA A 1 93 ? 19.754 2.079 3.125 1.00 51.03 93 ALA A O 1
ATOM 743 N N . LEU A 1 94 ? 17.985 1.263 2.017 1.00 54.59 94 LEU A N 1
ATOM 744 C CA . LEU A 1 94 ? 17.465 2.591 1.689 1.00 54.59 94 LEU A CA 1
ATOM 745 C C . LEU A 1 94 ? 16.939 3.254 2.968 1.00 54.59 94 LEU A C 1
ATOM 747 O O . LEU A 1 94 ? 15.999 2.718 3.572 1.00 54.59 94 LEU A O 1
ATOM 751 N N . PRO A 1 95 ? 17.489 4.410 3.387 1.00 48.72 95 PRO A N 1
ATOM 752 C CA . PRO A 1 95 ? 17.053 5.074 4.602 1.00 48.72 95 PRO A CA 1
ATOM 753 C C . PRO A 1 95 ? 15.565 5.382 4.468 1.00 48.72 95 PRO A C 1
ATOM 755 O O . PRO A 1 95 ? 15.139 6.146 3.603 1.00 48.72 95 PRO A O 1
ATOM 758 N N . THR A 1 96 ? 14.753 4.751 5.315 1.00 50.94 96 THR A N 1
ATOM 759 C CA . THR A 1 96 ? 13.377 5.190 5.532 1.00 50.94 96 THR A CA 1
ATOM 760 C C . THR A 1 96 ? 13.499 6.649 5.963 1.00 50.94 96 THR A C 1
ATOM 762 O O . THR A 1 96 ? 14.161 6.873 6.981 1.00 50.94 96 THR A O 1
ATOM 765 N N . PRO A 1 97 ? 12.978 7.640 5.209 1.00 47.75 97 PRO A N 1
ATOM 766 C CA . PRO A 1 97 ? 13.100 9.028 5.622 1.00 47.75 97 PRO A CA 1
ATOM 767 C C . PRO A 1 97 ? 12.493 9.110 7.014 1.00 47.75 97 PRO A C 1
ATOM 769 O O . PRO A 1 97 ? 11.328 8.754 7.207 1.00 47.75 97 PRO A O 1
ATOM 772 N N . ALA A 1 98 ? 13.352 9.425 7.985 1.00 44.69 98 ALA A N 1
ATOM 773 C CA . ALA A 1 98 ? 13.005 9.408 9.386 1.00 44.69 98 ALA A CA 1
ATOM 774 C C . ALA A 1 98 ? 11.747 10.251 9.556 1.00 44.69 98 ALA A C 1
ATOM 776 O O . ALA A 1 98 ? 11.706 11.416 9.156 1.00 44.69 98 ALA A O 1
ATOM 777 N N . ALA A 1 99 ? 10.727 9.598 10.102 1.00 44.44 99 ALA A N 1
ATOM 778 C CA . ALA A 1 99 ? 9.513 10.205 10.588 1.00 44.44 99 ALA A CA 1
ATOM 779 C C . ALA A 1 99 ? 9.827 11.565 11.215 1.00 44.44 99 ALA A C 1
ATOM 781 O O . ALA A 1 99 ? 10.493 11.639 12.250 1.00 44.44 99 ALA A O 1
ATOM 782 N N . THR A 1 100 ? 9.400 12.650 10.570 1.00 35.62 100 THR A N 1
ATOM 783 C CA . THR A 1 100 ? 9.479 13.962 11.212 1.00 35.62 100 THR A CA 1
ATOM 784 C C . THR A 1 100 ? 8.500 13.908 12.381 1.00 35.62 100 THR A C 1
ATOM 786 O O . THR A 1 100 ? 7.331 13.597 12.146 1.00 35.62 100 THR A O 1
ATOM 789 N N . PRO A 1 101 ? 8.914 14.180 13.632 1.00 40.12 101 PRO A N 1
ATOM 790 C CA . PRO A 1 101 ? 8.035 14.042 14.782 1.00 40.12 101 PRO A CA 1
ATOM 791 C C . PRO A 1 101 ? 7.021 15.191 14.785 1.00 40.12 101 PRO A C 1
ATOM 793 O O . PRO A 1 101 ? 7.186 16.186 15.484 1.00 40.12 101 PRO A O 1
ATOM 796 N N . GLN A 1 102 ? 5.954 15.072 13.996 1.00 48.25 102 GLN A N 1
ATOM 797 C CA . GLN A 1 102 ? 4.820 15.979 14.079 1.00 48.25 102 GLN A CA 1
ATOM 798 C C . GLN A 1 102 ? 3.815 15.453 15.102 1.00 48.25 102 GLN A C 1
ATOM 800 O O . GLN A 1 102 ? 3.032 14.541 14.854 1.00 48.25 102 GLN A O 1
ATOM 805 N N . ALA A 1 103 ? 3.916 16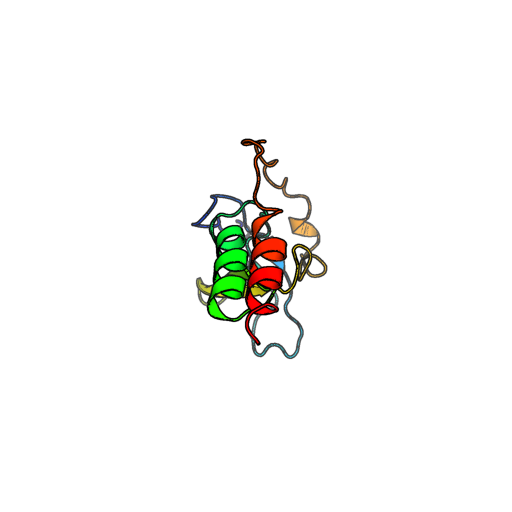.084 16.272 1.00 35.34 103 ALA A N 1
ATOM 806 C CA . ALA A 1 103 ? 2.863 16.400 17.227 1.00 35.34 103 ALA A CA 1
ATOM 807 C C . ALA A 1 103 ? 1.961 15.254 17.726 1.00 35.34 103 ALA A C 1
ATOM 809 O O . ALA A 1 103 ? 1.058 14.742 17.068 1.00 35.34 103 ALA A O 1
ATOM 810 N N . ARG A 1 104 ? 2.156 14.953 19.013 1.00 46.34 104 ARG A N 1
ATOM 811 C CA . ARG A 1 104 ? 1.234 14.218 19.881 1.00 46.34 104 ARG A CA 1
ATOM 812 C C . ARG A 1 104 ? -0.152 14.879 19.897 1.00 46.34 104 ARG A C 1
ATOM 814 O O . ARG A 1 104 ? -0.239 16.070 20.169 1.00 46.34 104 ARG A O 1
ATOM 821 N N . SER A 1 105 ? -1.220 14.089 19.783 1.00 40.69 105 SER A N 1
ATOM 822 C CA . SER A 1 105 ? -2.316 14.044 20.774 1.00 40.69 105 SER A CA 1
ATOM 823 C C . SER A 1 105 ? -3.451 13.093 20.347 1.00 40.69 105 SER A C 1
ATOM 825 O O . SER A 1 105 ? -4.065 13.247 19.304 1.00 40.69 105 SER A O 1
ATOM 827 N N . GLY A 1 106 ? -3.746 12.102 21.197 1.00 46.19 106 GLY A N 1
ATOM 828 C CA . GLY A 1 106 ? -5.138 11.824 21.570 1.00 46.19 106 GLY A CA 1
ATOM 829 C C . GLY A 1 106 ? -6.077 11.010 20.666 1.00 46.19 106 GLY A C 1
ATOM 830 O O . GLY A 1 106 ? -7.239 11.373 20.595 1.00 46.19 106 GLY A O 1
ATOM 831 N N . GLU A 1 107 ? -5.695 9.865 20.086 1.00 49.19 107 GLU A N 1
ATOM 832 C CA . GLU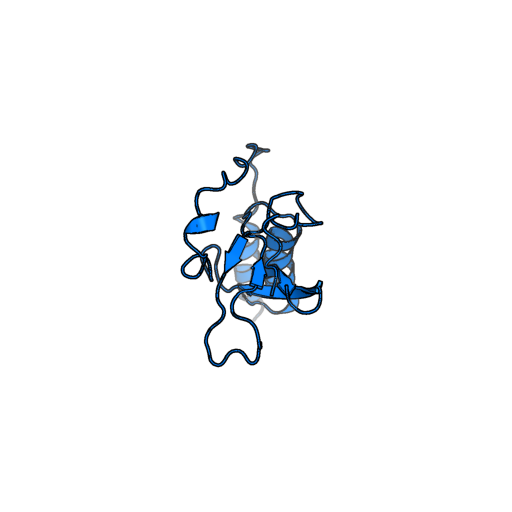 A 1 107 ? -6.690 8.967 19.429 1.00 49.19 107 GLU A CA 1
ATOM 833 C C . GLU A 1 107 ? -6.765 7.544 20.007 1.00 49.19 107 GLU A C 1
ATOM 835 O O . GLU A 1 107 ? -7.420 6.656 19.465 1.00 49.19 107 GLU A O 1
ATOM 840 N N . ARG A 1 108 ? -6.152 7.302 21.171 1.00 47.41 108 ARG A N 1
ATOM 841 C CA . ARG A 1 108 ? -6.277 6.007 21.868 1.00 47.41 108 ARG A CA 1
ATOM 842 C C . ARG A 1 108 ? -7.600 5.824 22.624 1.00 47.41 108 ARG A C 1
ATOM 844 O O . ARG A 1 108 ? -7.932 4.690 22.958 1.00 47.41 108 ARG A O 1
ATOM 851 N N . SER A 1 109 ? -8.361 6.891 22.888 1.00 52.28 109 SER A N 1
ATOM 852 C CA . SER A 1 109 ? -9.549 6.803 23.758 1.00 52.28 109 SER A CA 1
ATOM 853 C C . SER A 1 109 ? -10.838 6.431 23.017 1.00 52.28 109 SER A C 1
ATOM 855 O O . SER A 1 109 ? -11.666 5.691 23.543 1.00 52.28 109 SER A O 1
ATOM 857 N N . VAL A 1 110 ? -11.008 6.862 21.763 1.00 53.78 110 VAL A N 1
ATOM 858 C CA . VAL A 1 110 ? -12.323 6.811 21.092 1.00 53.78 110 VAL A CA 1
ATOM 859 C C . VAL A 1 110 ? -12.762 5.383 20.743 1.00 53.78 110 VAL A C 1
ATOM 861 O O . VAL A 1 110 ? -13.949 5.062 20.819 1.00 53.78 110 VAL A O 1
ATOM 864 N N . ILE A 1 111 ? -11.817 4.490 20.428 1.00 55.38 111 ILE A N 1
ATOM 865 C CA . ILE A 1 111 ? -12.129 3.102 20.042 1.00 55.38 111 ILE A CA 1
ATOM 866 C C . ILE A 1 111 ? -12.683 2.308 21.238 1.00 55.38 111 ILE A C 1
ATOM 868 O O . ILE A 1 111 ? -13.644 1.551 21.096 1.00 55.38 111 ILE A O 1
ATOM 872 N N . ARG A 1 112 ? -12.133 2.515 22.443 1.00 53.22 112 ARG A N 1
ATOM 873 C CA . ARG A 1 112 ? -12.598 1.832 23.664 1.00 53.22 112 ARG A CA 1
ATOM 874 C C . ARG A 1 112 ? -13.887 2.455 24.215 1.00 53.22 112 ARG A C 1
ATOM 876 O O . ARG A 1 112 ? -14.715 1.737 24.773 1.00 53.22 112 ARG A O 1
ATOM 883 N N . GLU A 1 113 ? -14.079 3.758 24.010 1.00 49.91 113 GLU A N 1
ATOM 884 C CA . GLU A 1 113 ? -15.282 4.494 24.417 1.00 49.91 113 GLU A CA 1
ATOM 885 C C . GLU A 1 113 ? -16.522 4.080 23.601 1.00 49.91 113 GLU A C 1
ATOM 887 O O . GLU A 1 113 ? -17.575 3.767 24.165 1.00 49.91 113 GLU A O 1
ATOM 892 N N . LYS A 1 114 ? -16.398 3.988 22.267 1.00 51.03 114 LYS A N 1
ATOM 893 C CA . LYS A 1 114 ? -17.520 3.611 21.388 1.00 51.03 114 LYS A CA 1
ATOM 894 C C . LYS A 1 114 ? -17.981 2.162 21.595 1.00 51.03 114 LYS A C 1
ATOM 896 O O . LYS A 1 114 ? -19.172 1.881 21.465 1.00 51.03 114 LYS A O 1
ATOM 901 N N . ALA A 1 115 ? -17.080 1.262 21.997 1.00 54.03 115 ALA A N 1
ATOM 902 C CA . ALA A 1 115 ? -17.425 -0.119 22.342 1.00 54.03 115 ALA A CA 1
ATOM 903 C C . ALA A 1 115 ? -18.271 -0.230 23.628 1.00 54.03 115 ALA A C 1
ATOM 905 O O . ALA A 1 115 ? -19.116 -1.118 23.730 1.00 54.03 115 ALA A O 1
ATOM 906 N N . ARG A 1 116 ? -18.097 0.680 24.602 1.00 55.53 116 ARG A N 1
ATOM 907 C CA . ARG A 1 116 ? -18.884 0.674 25.850 1.00 55.53 116 ARG A CA 1
ATOM 908 C C . ARG A 1 116 ? -20.294 1.238 25.670 1.00 55.53 116 ARG A C 1
ATOM 910 O O . ARG A 1 116 ? -21.230 0.695 26.247 1.00 55.53 116 ARG A O 1
ATOM 917 N N . ARG A 1 117 ? -20.484 2.257 24.822 1.00 56.44 117 ARG A N 1
ATOM 918 C CA . ARG A 1 117 ? -21.815 2.853 24.573 1.00 56.44 117 ARG A CA 1
ATOM 919 C C . ARG A 1 117 ? -22.810 1.922 23.872 1.00 56.44 117 ARG A C 1
ATOM 921 O O . ARG A 1 117 ? -24.009 2.096 24.051 1.00 56.44 117 ARG A O 1
ATOM 928 N N . ARG A 1 118 ? -22.352 0.922 23.109 1.00 57.62 118 ARG A N 1
ATOM 929 C CA . ARG A 1 118 ? -23.250 -0.064 22.473 1.00 57.62 118 ARG A CA 1
ATOM 930 C C . ARG A 1 118 ? -23.769 -1.149 23.423 1.00 57.62 118 ARG A C 1
ATOM 932 O O . ARG A 1 118 ? -24.717 -1.833 23.064 1.00 57.62 118 ARG A O 1
ATOM 939 N N . LYS A 1 119 ? -23.188 -1.305 24.618 1.00 57.75 119 LYS A N 1
ATOM 940 C CA . LYS A 1 119 ? -23.525 -2.395 25.553 1.00 57.75 119 LYS A CA 1
ATOM 941 C C . LYS A 1 119 ? -24.494 -2.009 26.681 1.00 57.75 119 LYS A C 1
ATOM 943 O O . LYS A 1 119 ? -24.747 -2.842 27.537 1.00 57.75 119 LYS A O 1
ATOM 948 N N . GLY A 1 120 ? -25.014 -0.777 26.694 1.00 53.19 120 GLY A N 1
ATOM 949 C CA . GLY A 1 120 ? -25.875 -0.249 27.768 1.00 53.19 120 GLY A CA 1
ATOM 950 C C . GLY A 1 120 ? -27.294 0.136 27.340 1.00 53.19 120 GLY A C 1
ATOM 951 O O . GLY A 1 120 ? -27.921 0.951 28.007 1.00 53.19 120 GLY A O 1
ATOM 952 N N . ARG A 1 121 ? -27.789 -0.381 26.209 1.00 55.47 121 ARG A N 1
ATOM 953 C CA . ARG A 1 121 ? -29.186 -0.203 25.789 1.00 55.47 121 ARG A CA 1
ATOM 954 C C . ARG A 1 121 ? -29.815 -1.566 25.530 1.00 55.47 121 ARG A C 1
ATOM 956 O O . ARG A 1 121 ? -29.986 -1.961 24.380 1.00 55.47 121 ARG A O 1
ATOM 963 N N . GLN A 1 122 ? -30.059 -2.273 26.622 1.00 48.91 122 GLN A N 1
ATOM 964 C CA . GLN A 1 122 ? -31.070 -3.308 26.812 1.00 48.91 122 GLN A CA 1
ATOM 965 C C . GLN A 1 122 ? -31.210 -3.518 28.314 1.00 48.91 122 GLN A C 1
ATOM 967 O O . GLN A 1 122 ? -30.149 -3.589 28.976 1.00 48.91 122 GLN A O 1
#

Radius of gyration: 17.35 Å; chains: 1; bounding box: 51×35×47 Å

Foldseek 3Di:
DDDPPAFDADPQPRWGWFWFADPPPPPDDDRTKTWDLQCPGPQFVVQQVCCCVPPVARKGWIWIADSVPRDIDTDIDNDSCGRVVGTDVVCVPPDNPPPPPPDDDDDPPPVVVVVVVVPPDD